Protein AF-A0A7C9E0Q0-F1 (afdb_monomer_lite)

Structure (mmCIF, N/CA/C/O backbone):
data_AF-A0A7C9E0Q0-F1
#
_entry.id   AF-A0A7C9E0Q0-F1
#
loop_
_atom_site.group_PDB
_atom_site.id
_atom_site.type_symbol
_atom_site.label_atom_id
_atom_site.label_alt_id
_atom_site.label_comp_id
_atom_site.label_asym_id
_atom_site.label_entity_id
_atom_site.label_seq_id
_atom_site.pdbx_PDB_ins_code
_atom_site.Cartn_x
_atom_site.Cartn_y
_atom_site.Cartn_z
_atom_site.occupancy
_atom_site.B_iso_or_equiv
_atom_site.auth_seq_id
_atom_site.auth_comp_id
_atom_site.auth_asym_id
_atom_site.auth_atom_id
_atom_site.pdbx_PDB_model_num
ATOM 1 N N . ALA A 1 1 ? 21.427 8.206 -0.108 1.00 53.97 1 ALA A N 1
ATOM 2 C CA . ALA A 1 1 ? 20.924 9.140 -1.127 1.00 53.97 1 ALA A CA 1
ATOM 3 C C . ALA A 1 1 ? 21.935 9.260 -2.254 1.00 53.97 1 ALA A C 1
ATOM 5 O O . ALA A 1 1 ? 23.110 9.531 -1.982 1.00 53.97 1 ALA A O 1
ATOM 6 N N . ALA A 1 2 ? 21.478 8.985 -3.475 1.00 72.81 2 ALA A N 1
ATOM 7 C CA . ALA A 1 2 ? 22.284 9.078 -4.689 1.00 72.81 2 ALA A CA 1
ATOM 8 C C . ALA A 1 2 ? 22.707 10.536 -4.950 1.00 72.81 2 ALA A C 1
ATOM 10 O O . ALA A 1 2 ? 22.119 11.470 -4.410 1.00 72.81 2 ALA A O 1
ATOM 11 N N . GLU A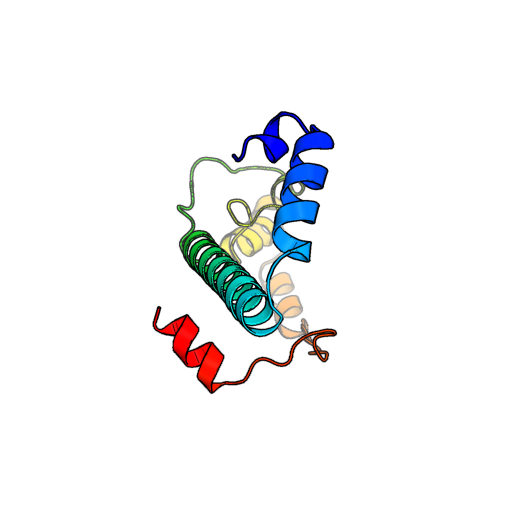 1 3 ? 23.735 10.751 -5.771 1.00 74.19 3 GLU A N 1
ATOM 12 C CA . GLU A 1 3 ? 24.274 12.096 -6.012 1.00 74.19 3 GLU A CA 1
ATOM 13 C C . GLU A 1 3 ? 23.233 13.062 -6.612 1.00 74.19 3 GLU A C 1
ATOM 15 O O . GLU A 1 3 ? 23.159 14.218 -6.192 1.00 74.19 3 GLU A O 1
ATOM 20 N N . TYR A 1 4 ? 22.376 12.573 -7.517 1.00 86.12 4 TYR A N 1
ATOM 21 C CA . TYR A 1 4 ? 21.283 13.362 -8.092 1.00 86.12 4 TYR A CA 1
ATOM 22 C C . TYR A 1 4 ? 20.233 13.770 -7.050 1.00 86.12 4 TYR A C 1
ATOM 24 O O . TYR A 1 4 ? 19.816 14.918 -7.023 1.00 86.12 4 TYR A O 1
ATOM 32 N N . GLU A 1 5 ? 19.854 12.873 -6.142 1.00 84.31 5 GLU A N 1
ATOM 33 C CA . GLU A 1 5 ? 18.840 13.130 -5.109 1.00 84.31 5 GLU A CA 1
ATOM 34 C C . GLU A 1 5 ? 19.240 14.267 -4.152 1.00 84.31 5 GLU A C 1
ATOM 36 O O . GLU A 1 5 ? 18.385 14.933 -3.584 1.00 84.31 5 GLU A O 1
ATOM 41 N N . LYS A 1 6 ? 20.547 14.511 -3.980 1.00 83.38 6 LYS A N 1
ATOM 42 C CA . LYS A 1 6 ? 21.062 15.587 -3.120 1.00 83.38 6 LYS A CA 1
ATOM 43 C C . LYS A 1 6 ? 21.283 16.909 -3.852 1.00 83.38 6 LYS A C 1
ATOM 45 O O . LYS A 1 6 ? 21.160 17.962 -3.237 1.00 83.38 6 LYS A O 1
ATOM 50 N N . LYS A 1 7 ? 21.717 16.856 -5.117 1.00 87.31 7 LYS A N 1
ATOM 51 C CA . LYS A 1 7 ? 22.189 18.033 -5.875 1.00 87.31 7 LYS A CA 1
ATOM 52 C C . LYS A 1 7 ? 21.230 18.480 -6.982 1.00 87.31 7 LYS A C 1
ATOM 54 O O . LYS A 1 7 ? 21.371 19.595 -7.464 1.00 87.31 7 LYS A O 1
ATOM 59 N N . HIS A 1 8 ? 20.309 17.612 -7.402 1.00 86.06 8 HIS A N 1
ATOM 60 C CA . HIS A 1 8 ? 19.386 17.802 -8.526 1.00 86.06 8 HIS A CA 1
ATOM 61 C C . HIS A 1 8 ? 20.052 18.285 -9.827 1.00 86.06 8 HIS A C 1
ATOM 63 O O . HIS A 1 8 ? 19.431 18.979 -10.627 1.00 86.06 8 HIS A O 1
ATOM 69 N N . ASP A 1 9 ? 21.312 17.903 -10.057 1.00 90.81 9 ASP A N 1
ATOM 70 C CA . ASP A 1 9 ? 22.062 18.309 -11.247 1.00 90.81 9 ASP A CA 1
ATOM 71 C C . ASP A 1 9 ? 21.485 17.634 -12.508 1.00 90.81 9 ASP A C 1
ATOM 73 O O . ASP A 1 9 ? 21.569 16.40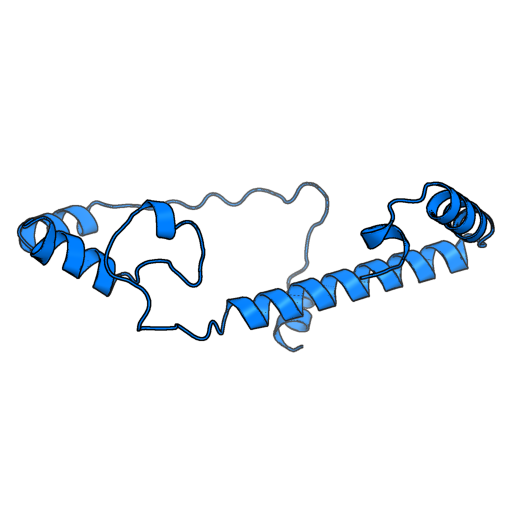3 -12.629 1.00 90.81 9 ASP A O 1
ATOM 77 N N . PRO A 1 10 ? 20.918 18.396 -13.464 1.00 89.56 10 PRO A N 1
ATOM 78 C CA . PRO A 1 10 ? 20.311 17.835 -14.669 1.00 89.56 10 PRO A CA 1
ATOM 79 C C . PRO A 1 10 ? 21.313 17.070 -15.540 1.00 89.56 10 PRO A C 1
ATOM 81 O O . PRO A 1 10 ? 20.926 16.099 -16.192 1.00 89.56 10 PRO A O 1
ATOM 84 N N . LYS A 1 11 ? 22.610 17.406 -15.487 1.00 91.19 11 LYS A N 1
ATOM 85 C CA . LYS A 1 11 ? 23.644 16.712 -16.274 1.00 91.19 11 LYS A CA 1
ATOM 86 C C . LYS A 1 11 ? 23.740 15.229 -15.927 1.00 91.19 11 LYS A C 1
ATOM 88 O O . LYS A 1 11 ? 24.002 14.401 -16.794 1.00 91.19 11 LYS A O 1
ATOM 93 N N . LYS A 1 12 ? 23.469 14.860 -14.670 1.00 89.75 12 LYS A N 1
ATOM 94 C CA . LYS A 1 12 ? 23.454 13.453 -14.243 1.00 89.75 12 LYS A CA 1
ATOM 95 C C . LYS A 1 12 ? 22.284 12.672 -14.833 1.00 89.75 12 LYS A C 1
ATOM 97 O O . LYS A 1 12 ? 22.437 11.482 -15.107 1.00 89.75 12 LYS A O 1
ATOM 102 N N . LEU A 1 13 ? 21.142 13.326 -15.053 1.00 90.19 13 LEU A N 1
ATOM 103 C CA . LEU A 1 13 ? 20.017 12.710 -15.756 1.00 90.19 13 LEU A CA 1
ATOM 104 C C . LEU A 1 13 ? 20.300 12.570 -17.248 1.00 90.19 13 LEU A C 1
ATOM 106 O O . LEU A 1 13 ? 19.959 11.539 -17.819 1.00 90.19 13 LEU A O 1
ATOM 110 N N . GLU A 1 14 ? 20.960 13.552 -17.862 1.00 91.94 14 GLU A N 1
ATOM 111 C CA . GLU A 1 14 ? 21.387 13.457 -19.261 1.00 91.94 14 GLU A CA 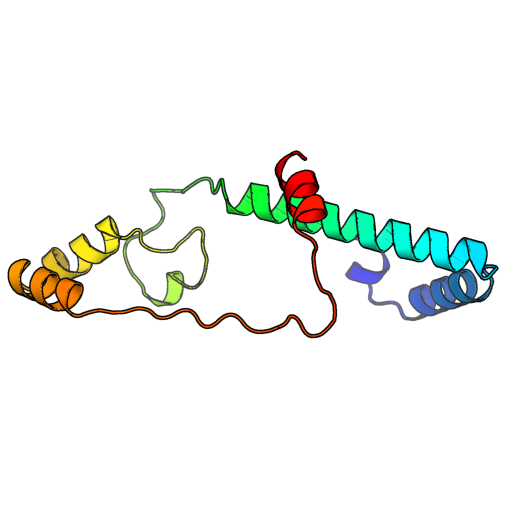1
ATOM 112 C C . GLU A 1 14 ? 22.370 12.294 -19.458 1.00 91.94 14 GLU A C 1
ATOM 114 O O . GLU A 1 14 ? 22.134 11.428 -20.300 1.00 91.94 14 GLU A O 1
ATOM 119 N N . GLU A 1 15 ? 23.413 12.196 -18.622 1.00 92.62 15 GLU A N 1
ATOM 120 C CA . GLU A 1 15 ? 24.361 11.069 -18.620 1.00 92.62 15 GLU A CA 1
ATOM 121 C C . GLU A 1 15 ? 23.648 9.711 -18.482 1.00 92.62 15 GLU A C 1
ATOM 123 O O . GLU A 1 15 ? 23.996 8.744 -19.168 1.00 92.62 15 GLU A O 1
ATOM 128 N N . LEU A 1 16 ? 22.647 9.622 -17.599 1.00 91.19 16 LEU A N 1
ATOM 129 C CA . LEU A 1 16 ? 21.841 8.413 -17.426 1.00 91.19 16 LEU A CA 1
ATOM 130 C C . LEU A 1 16 ? 20.972 8.129 -18.659 1.00 91.19 16 LEU A C 1
ATOM 132 O O . LEU A 1 16 ? 20.904 6.983 -19.098 1.00 91.19 16 LEU A O 1
ATOM 136 N N . GLY A 1 17 ? 20.351 9.154 -19.242 1.00 92.00 17 GLY A N 1
ATOM 137 C CA . GLY A 1 17 ? 19.526 9.050 -20.444 1.00 92.00 17 GLY A CA 1
ATOM 138 C C . GLY A 1 17 ? 20.308 8.522 -21.646 1.00 92.00 17 GLY A C 1
ATOM 139 O O . GLY A 1 17 ? 19.822 7.636 -22.354 1.00 92.00 17 GLY A O 1
ATOM 140 N N . TYR A 1 18 ? 21.554 8.966 -21.830 1.00 94.06 18 TYR A N 1
ATOM 141 C CA . TYR A 1 18 ? 22.444 8.414 -22.859 1.00 94.06 18 TYR A CA 1
ATOM 142 C C . TYR A 1 18 ? 22.770 6.934 -22.613 1.00 94.06 18 TYR A C 1
ATOM 144 O O . TYR A 1 18 ? 22.744 6.120 -23.538 1.00 94.06 18 TYR A O 1
ATOM 152 N N . LYS A 1 19 ? 23.024 6.542 -21.360 1.00 92.12 19 LYS A N 1
ATOM 153 C CA . LYS A 1 19 ? 23.287 5.135 -21.014 1.00 92.12 19 LYS A CA 1
ATOM 154 C C . LYS A 1 19 ? 22.070 4.243 -21.231 1.00 92.12 19 LYS A C 1
ATOM 156 O O . LYS A 1 19 ? 22.218 3.150 -21.751 1.00 92.12 19 LYS A O 1
ATOM 161 N N . VAL A 1 20 ? 20.877 4.701 -20.862 1.00 92.75 20 VAL A N 1
ATOM 162 C CA . VAL A 1 20 ? 19.642 3.925 -21.046 1.00 92.75 20 VAL A CA 1
ATOM 163 C C . VAL A 1 20 ? 19.269 3.817 -22.526 1.00 92.75 20 VAL A C 1
ATOM 165 O O . VAL A 1 20 ? 18.884 2.743 -22.976 1.00 92.75 20 VAL A O 1
ATOM 168 N N . SER A 1 21 ? 19.416 4.894 -23.302 1.00 93.00 21 SER A N 1
ATOM 169 C CA . SER A 1 21 ? 19.066 4.899 -24.733 1.00 93.00 21 SER A CA 1
ATOM 170 C C . SER A 1 21 ? 20.039 4.114 -25.621 1.00 93.00 21 SER A C 1
ATOM 172 O O . SER A 1 21 ? 19.666 3.724 -26.724 1.00 93.00 21 SER A O 1
ATOM 174 N N . SER A 1 22 ? 21.260 3.848 -25.147 1.00 94.94 22 SER A N 1
ATOM 175 C CA . SER A 1 22 ? 22.268 3.047 -25.859 1.00 94.94 22 SER A CA 1
ATOM 176 C C . SER A 1 22 ? 22.157 1.536 -25.627 1.00 94.94 22 SER A C 1
ATOM 178 O O . SER A 1 22 ? 22.867 0.771 -26.280 1.00 94.94 22 SER A O 1
ATOM 180 N N . LEU A 1 23 ? 21.275 1.084 -24.730 1.00 95.31 23 LEU A N 1
ATOM 181 C CA . LEU A 1 23 ? 21.053 -0.339 -24.479 1.00 95.31 23 LEU A CA 1
ATOM 182 C C . LEU A 1 23 ? 20.288 -1.001 -25.631 1.00 95.31 23 LEU A C 1
ATOM 184 O O . LEU A 1 23 ? 19.322 -0.454 -26.170 1.00 95.31 23 LEU A O 1
ATOM 188 N N . ALA A 1 24 ? 20.671 -2.235 -25.961 1.00 95.81 24 ALA A N 1
ATOM 189 C CA . ALA A 1 24 ? 19.881 -3.072 -26.852 1.00 95.81 24 ALA A CA 1
ATOM 190 C C . ALA A 1 24 ? 18.525 -3.413 -26.209 1.00 95.81 24 ALA A C 1
ATOM 192 O O . ALA A 1 24 ? 18.395 -3.480 -24.988 1.00 95.81 24 ALA A O 1
ATOM 193 N N . ALA A 1 25 ? 17.506 -3.696 -27.025 1.00 94.06 25 ALA A N 1
ATOM 194 C CA . ALA A 1 25 ? 16.146 -3.943 -26.534 1.00 94.06 25 ALA A CA 1
ATOM 195 C C . ALA A 1 25 ? 16.063 -5.050 -25.461 1.00 94.06 25 ALA A C 1
ATOM 197 O O . ALA A 1 25 ? 15.317 -4.914 -24.490 1.00 94.06 25 ALA A O 1
ATOM 198 N N . GLY A 1 26 ? 16.842 -6.129 -25.610 1.00 94.88 26 GLY A N 1
ATOM 199 C CA . GLY A 1 26 ? 16.906 -7.212 -24.623 1.00 94.88 26 GLY A CA 1
ATOM 200 C C . GLY A 1 26 ? 17.455 -6.752 -23.270 1.00 94.88 26 GLY A C 1
ATOM 201 O O . GLY A 1 26 ? 16.852 -7.036 -22.232 1.00 94.88 26 GLY A O 1
ATOM 202 N N . ASP A 1 27 ? 18.542 -5.981 -23.292 1.00 94.50 27 ASP A N 1
ATOM 203 C CA . ASP A 1 27 ? 19.185 -5.448 -22.089 1.00 94.50 27 ASP A CA 1
ATOM 204 C C . ASP A 1 27 ? 18.297 -4.408 -21.404 1.00 94.50 27 ASP A C 1
ATOM 206 O O . ASP A 1 27 ? 18.134 -4.444 -20.186 1.00 94.50 27 ASP A O 1
ATOM 210 N N . SER A 1 28 ? 17.629 -3.549 -22.178 1.00 94.19 28 SER A N 1
ATOM 211 C CA . SER A 1 28 ? 16.654 -2.583 -21.662 1.00 94.19 28 SER A CA 1
ATOM 212 C C . SER A 1 28 ? 15.535 -3.272 -20.882 1.00 94.19 28 SER A C 1
ATOM 214 O O . SER A 1 28 ? 15.239 -2.888 -19.751 1.00 94.19 28 SER A O 1
ATOM 216 N N . ILE A 1 29 ? 14.953 -4.346 -21.430 1.00 95.12 29 ILE A N 1
ATOM 217 C CA . ILE A 1 29 ? 13.911 -5.120 -20.739 1.00 95.12 29 ILE A CA 1
ATOM 218 C C . ILE A 1 29 ? 14.453 -5.740 -19.444 1.00 95.12 29 ILE A C 1
ATOM 220 O O . ILE A 1 29 ? 13.760 -5.726 -18.422 1.00 95.12 29 ILE A O 1
ATOM 224 N N . ALA A 1 30 ? 15.664 -6.300 -19.472 1.00 95.56 30 ALA A N 1
ATOM 225 C CA . ALA A 1 30 ? 16.277 -6.917 -18.298 1.00 95.56 30 ALA A CA 1
ATOM 226 C C . ALA A 1 30 ? 16.539 -5.890 -17.185 1.00 95.56 30 ALA A C 1
ATOM 228 O O . ALA A 1 30 ? 16.158 -6.118 -16.034 1.00 95.56 30 ALA A O 1
ATOM 229 N N . VAL A 1 31 ? 17.111 -4.737 -17.537 1.00 94.75 31 VAL A N 1
ATOM 230 C CA . VAL A 1 31 ? 17.404 -3.643 -16.605 1.00 94.75 31 VAL A CA 1
ATOM 231 C C . VAL A 1 31 ? 16.118 -3.083 -15.999 1.00 94.75 31 VAL A C 1
ATOM 233 O O . VAL A 1 31 ? 16.025 -2.971 -14.776 1.00 94.75 31 VAL A O 1
ATOM 236 N N . THR A 1 32 ? 15.089 -2.802 -16.807 1.00 94.25 32 THR A N 1
ATOM 237 C CA . THR A 1 32 ? 13.796 -2.321 -16.291 1.00 94.25 32 THR A CA 1
ATOM 238 C C . THR A 1 32 ? 13.175 -3.325 -15.321 1.00 94.25 32 THR A C 1
ATOM 240 O O . THR A 1 32 ? 12.777 -2.940 -14.222 1.00 94.25 32 THR A O 1
ATOM 243 N N . LYS A 1 33 ? 13.152 -4.620 -15.670 1.00 94.75 33 LYS A N 1
ATOM 244 C CA . LYS A 1 33 ? 12.637 -5.676 -14.778 1.00 94.75 33 LYS A CA 1
ATOM 245 C C . LYS A 1 33 ? 13.384 -5.724 -13.449 1.00 94.75 33 LYS A C 1
ATOM 247 O O . LYS A 1 33 ? 12.756 -5.899 -12.406 1.00 94.75 33 LYS A O 1
ATOM 252 N N . TYR A 1 34 ? 14.705 -5.568 -13.481 1.00 96.06 34 TYR A N 1
ATOM 253 C CA . TYR A 1 34 ? 15.531 -5.577 -12.280 1.00 96.06 34 TYR A CA 1
ATOM 254 C C . TYR A 1 34 ? 15.194 -4.405 -11.348 1.00 96.06 34 TYR A C 1
ATOM 256 O O . TYR A 1 34 ? 14.951 -4.621 -10.161 1.00 96.06 34 TYR A O 1
ATOM 264 N N . PHE A 1 35 ? 15.075 -3.185 -11.883 1.00 95.31 35 PHE A N 1
ATOM 265 C CA . PHE A 1 35 ? 14.666 -2.021 -11.088 1.00 95.31 35 PHE A CA 1
ATOM 266 C C . PHE A 1 35 ? 13.245 -2.155 -10.532 1.00 95.31 35 PHE A C 1
ATOM 268 O O . PHE A 1 35 ? 13.025 -1.840 -9.363 1.00 95.31 35 PHE A O 1
ATOM 275 N N . THR A 1 36 ? 12.298 -2.685 -11.313 1.00 94.50 36 THR A N 1
ATOM 276 C CA . THR A 1 36 ? 10.951 -2.997 -10.810 1.00 94.50 36 THR A CA 1
ATOM 277 C C . THR A 1 36 ? 11.006 -3.982 -9.641 1.00 94.50 36 THR A C 1
ATOM 279 O O . THR A 1 36 ? 10.322 -3.784 -8.640 1.00 94.50 36 THR A O 1
ATOM 282 N N . GLN A 1 37 ? 11.838 -5.024 -9.726 1.00 94.06 37 GLN A N 1
ATOM 283 C CA . GLN A 1 37 ? 11.960 -6.007 -8.651 1.00 94.06 37 GLN A CA 1
ATOM 284 C C . GLN A 1 37 ? 12.608 -5.419 -7.393 1.00 94.06 37 GLN A C 1
ATOM 286 O O . GLN A 1 37 ? 12.141 -5.708 -6.293 1.00 94.06 37 GLN A O 1
ATOM 291 N N . ILE A 1 38 ? 13.641 -4.582 -7.537 1.00 96.44 38 ILE A N 1
ATOM 292 C CA . ILE A 1 38 ? 14.243 -3.869 -6.401 1.00 96.44 38 ILE A CA 1
ATOM 293 C C . ILE A 1 38 ? 13.202 -2.989 -5.715 1.00 96.44 38 ILE A C 1
ATOM 295 O O . ILE A 1 38 ? 13.109 -3.014 -4.491 1.00 96.44 38 ILE A O 1
ATOM 299 N N . LEU A 1 39 ? 12.400 -2.250 -6.485 1.00 95.62 39 LEU A N 1
ATOM 300 C CA . LEU A 1 39 ? 11.363 -1.393 -5.920 1.00 95.62 39 LEU A CA 1
ATOM 301 C C . LEU A 1 39 ? 10.300 -2.211 -5.173 1.00 95.62 39 LEU A C 1
ATOM 303 O O . LEU A 1 39 ? 9.937 -1.860 -4.056 1.00 95.62 39 LEU A O 1
ATOM 307 N N . ASN A 1 40 ? 9.863 -3.342 -5.733 1.00 93.69 40 ASN A N 1
ATOM 308 C CA . ASN A 1 40 ? 8.930 -4.243 -5.049 1.00 93.69 40 ASN A CA 1
ATOM 309 C C . ASN A 1 40 ? 9.502 -4.780 -3.725 1.00 93.69 40 ASN A C 1
ATOM 311 O O . ASN A 1 40 ? 8.772 -4.890 -2.745 1.00 93.69 40 ASN A O 1
ATOM 315 N N . LEU A 1 41 ? 10.798 -5.110 -3.683 1.00 95.19 41 LEU A N 1
ATOM 316 C CA . LEU A 1 41 ? 11.467 -5.559 -2.457 1.00 95.19 41 LEU A CA 1
ATOM 317 C C . LEU A 1 41 ? 11.626 -4.429 -1.434 1.00 95.19 41 LEU A C 1
ATOM 319 O O . LEU A 1 41 ? 11.461 -4.671 -0.243 1.00 95.19 41 LEU A O 1
ATOM 323 N N . ALA A 1 42 ? 11.916 -3.205 -1.883 1.00 95.88 42 ALA A N 1
ATOM 324 C CA . ALA A 1 42 ? 11.968 -2.034 -1.013 1.00 95.88 42 ALA A CA 1
ATOM 325 C C . ALA A 1 42 ? 10.597 -1.755 -0.377 1.00 95.88 42 ALA A C 1
ATOM 327 O O . ALA A 1 42 ? 10.522 -1.579 0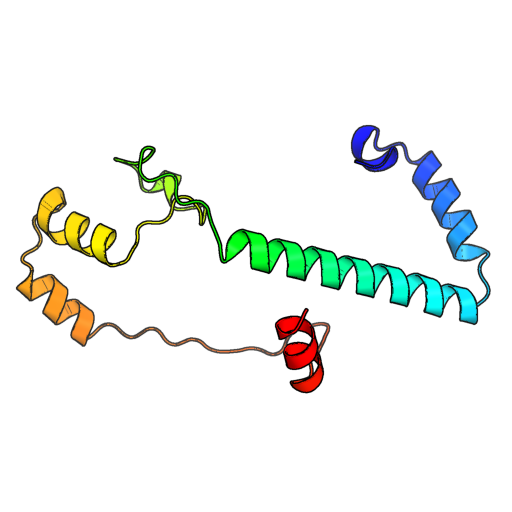.836 1.00 95.88 42 ALA A O 1
ATOM 328 N N . ASN A 1 43 ? 9.520 -1.820 -1.169 1.00 93.25 43 ASN A N 1
ATOM 329 C CA . ASN A 1 43 ? 8.150 -1.673 -0.674 1.00 93.25 43 ASN A CA 1
ATOM 330 C C . ASN A 1 43 ? 7.791 -2.773 0.338 1.00 93.25 43 ASN A C 1
ATOM 332 O O . ASN A 1 43 ? 7.194 -2.482 1.367 1.00 93.25 43 ASN A O 1
ATOM 336 N N . LEU A 1 44 ? 8.186 -4.028 0.085 1.00 93.06 44 LEU A N 1
ATOM 337 C CA . LEU A 1 44 ? 7.956 -5.128 1.028 1.00 93.06 44 LEU A CA 1
ATOM 338 C C . LEU A 1 44 ? 8.715 -4.918 2.348 1.00 93.06 44 LEU A C 1
ATOM 340 O O . LEU A 1 44 ? 8.165 -5.131 3.425 1.00 93.06 44 LEU A O 1
ATOM 344 N N . ALA A 1 45 ? 9.972 -4.475 2.279 1.00 93.62 45 ALA A N 1
ATOM 345 C CA . ALA A 1 45 ? 10.752 -4.163 3.473 1.00 93.62 45 ALA A CA 1
ATOM 346 C C . ALA A 1 45 ? 10.114 -3.023 4.285 1.00 93.62 45 ALA A C 1
ATOM 348 O O . ALA A 1 45 ? 10.082 -3.083 5.515 1.00 93.62 45 ALA A O 1
ATOM 349 N N . GLU A 1 46 ? 9.575 -2.007 3.608 1.00 90.06 46 GLU A N 1
ATOM 350 C CA . GLU A 1 46 ? 8.814 -0.933 4.244 1.00 90.06 46 GLU A CA 1
ATOM 351 C C . GLU A 1 46 ? 7.519 -1.454 4.884 1.00 90.06 46 GLU A C 1
ATOM 353 O O . GLU A 1 46 ? 7.241 -1.125 6.035 1.00 90.06 46 GLU A O 1
ATOM 358 N N . GLU A 1 47 ? 6.768 -2.325 4.205 1.00 89.00 47 GLU A N 1
ATOM 359 C CA . GLU A 1 47 ? 5.553 -2.949 4.745 1.00 89.00 47 GLU A CA 1
ATOM 360 C C . GLU A 1 47 ? 5.842 -3.728 6.039 1.00 89.00 47 GLU A C 1
ATOM 362 O O . GLU A 1 47 ? 5.141 -3.557 7.040 1.00 89.00 47 GLU A O 1
ATOM 367 N N . VAL A 1 48 ? 6.919 -4.521 6.066 1.00 89.25 48 VAL A N 1
ATOM 368 C CA . VAL A 1 48 ? 7.372 -5.241 7.272 1.00 89.25 48 VAL A CA 1
ATOM 369 C C . VAL A 1 48 ? 7.794 -4.269 8.379 1.00 89.25 48 VAL A C 1
ATOM 371 O O . VAL A 1 48 ? 7.475 -4.469 9.553 1.00 89.25 48 VAL A O 1
ATOM 374 N N . GLN A 1 49 ? 8.489 -3.188 8.027 1.00 86.12 49 GLN A N 1
ATOM 375 C CA . GLN A 1 49 ? 8.905 -2.169 8.988 1.00 86.12 49 GLN A CA 1
ATOM 376 C C . GLN A 1 49 ? 7.702 -1.427 9.601 1.00 86.12 49 GLN A C 1
ATOM 378 O O . GLN A 1 49 ? 7.722 -1.109 10.794 1.00 86.12 49 GLN A O 1
ATOM 383 N N . ILE A 1 50 ? 6.663 -1.153 8.806 1.00 83.50 50 ILE A N 1
ATOM 384 C CA . ILE A 1 50 ? 5.428 -0.489 9.246 1.00 83.50 50 ILE A CA 1
ATOM 385 C C . ILE A 1 50 ? 4.546 -1.439 10.062 1.00 83.50 50 ILE A C 1
ATOM 387 O O . ILE A 1 50 ? 3.939 -0.989 11.033 1.00 83.50 50 ILE A O 1
ATOM 391 N N . SER A 1 51 ? 4.479 -2.728 9.710 1.00 83.06 51 SER A N 1
ATOM 392 C CA . SER A 1 51 ? 3.651 -3.727 10.408 1.00 83.06 51 SER A CA 1
ATOM 393 C C . SER A 1 51 ? 4.181 -4.090 11.799 1.00 83.06 51 SER A C 1
ATOM 395 O O . SER A 1 51 ? 3.406 -4.461 12.685 1.00 83.06 51 SER A O 1
ATOM 397 N N . HIS A 1 52 ? 5.480 -3.893 12.036 1.00 75.75 52 HIS A N 1
ATOM 398 C CA . HIS A 1 52 ? 6.119 -4.039 13.343 1.00 75.75 52 HIS A CA 1
ATOM 399 C C . HIS A 1 52 ? 6.598 -2.694 13.913 1.00 75.75 52 HIS A C 1
ATOM 401 O O . HIS A 1 52 ? 7.790 -2.526 14.208 1.00 75.75 52 HIS A O 1
ATOM 407 N N . PRO A 1 53 ? 5.701 -1.713 14.132 1.00 67.44 53 PRO A N 1
ATOM 408 C CA . PRO A 1 53 ? 6.119 -0.428 14.649 1.00 67.44 53 PRO A CA 1
ATOM 409 C C . PRO A 1 53 ? 6.583 -0.615 16.095 1.00 67.44 53 PRO A C 1
ATOM 411 O O . PRO A 1 53 ? 5.865 -1.151 16.946 1.00 67.44 53 PRO A O 1
ATOM 414 N N . LYS A 1 54 ? 7.781 -0.119 16.423 1.00 64.50 54 LYS A N 1
ATOM 415 C CA . LYS A 1 54 ? 8.182 0.053 17.824 1.00 64.50 54 LYS A CA 1
ATOM 416 C C . LYS A 1 54 ? 7.287 1.135 18.430 1.00 64.50 54 LYS A C 1
ATOM 418 O O . LYS A 1 54 ? 7.621 2.315 18.372 1.00 64.50 54 LYS A O 1
ATOM 423 N N . ARG A 1 55 ? 6.131 0.745 18.983 1.00 60.78 55 ARG A N 1
ATOM 424 C CA . ARG A 1 55 ? 5.209 1.665 19.666 1.00 60.78 55 ARG A CA 1
ATOM 425 C C . ARG A 1 55 ? 5.949 2.327 20.829 1.00 60.78 55 ARG A C 1
ATOM 427 O O . ARG A 1 55 ? 6.156 1.716 21.881 1.00 60.78 55 ARG A O 1
ATOM 434 N N . ILE A 1 56 ? 6.337 3.589 20.659 1.00 58.38 56 ILE A N 1
ATOM 435 C CA . ILE A 1 56 ? 6.866 4.409 21.749 1.00 58.38 56 ILE A CA 1
ATOM 436 C C . ILE A 1 56 ? 5.664 4.846 22.591 1.00 58.38 56 ILE A C 1
ATOM 438 O O . ILE A 1 56 ? 5.091 5.914 22.389 1.00 58.38 56 ILE A O 1
ATOM 442 N N . ARG A 1 57 ? 5.271 3.993 23.547 1.00 53.47 57 ARG A N 1
ATOM 443 C CA . ARG A 1 57 ? 4.141 4.214 24.476 1.00 53.47 57 ARG A CA 1
ATOM 444 C C . ARG A 1 57 ? 4.214 5.540 25.247 1.00 53.47 57 ARG A C 1
ATOM 446 O O . ARG A 1 57 ? 3.199 6.007 25.744 1.00 53.47 57 ARG A O 1
ATOM 453 N N . ASN A 1 58 ? 5.391 6.160 25.319 1.00 49.12 58 ASN A N 1
ATOM 454 C CA . ASN A 1 58 ? 5.662 7.279 26.219 1.00 49.12 58 ASN A CA 1
ATOM 455 C C . ASN A 1 58 ? 5.471 8.670 25.587 1.00 49.12 58 ASN A C 1
ATOM 457 O O . ASN A 1 58 ? 5.700 9.663 26.268 1.00 49.12 58 ASN A O 1
ATOM 461 N N . LEU A 1 59 ? 5.071 8.783 24.312 1.00 52.38 59 LEU A N 1
ATOM 462 C CA . LEU A 1 59 ? 5.035 10.083 23.621 1.00 52.38 59 LEU A CA 1
ATOM 463 C C . LEU A 1 59 ? 3.674 10.798 23.597 1.00 52.38 59 LEU A C 1
ATOM 465 O O . LEU A 1 59 ? 3.602 11.907 23.061 1.00 52.38 59 LEU A O 1
ATOM 469 N N . LYS A 1 60 ? 2.575 10.212 24.098 1.00 53.00 60 LYS A N 1
ATOM 470 C CA . LYS A 1 60 ? 1.245 10.681 23.663 1.00 53.00 60 LYS A CA 1
ATOM 471 C C . LYS A 1 60 ? 0.137 10.710 24.709 1.00 53.00 60 LYS A C 1
ATOM 473 O O . LYS A 1 60 ? -0.648 9.782 24.847 1.00 53.00 60 LYS A O 1
ATOM 478 N N . ARG A 1 61 ? -0.019 11.890 25.310 1.00 49.25 61 ARG A N 1
ATOM 479 C CA . ARG A 1 61 ? -1.332 12.496 25.575 1.00 49.25 61 ARG A CA 1
ATOM 480 C C . ARG A 1 61 ? -1.480 13.729 24.678 1.00 49.25 61 ARG A C 1
ATOM 482 O O . ARG A 1 61 ? -0.553 14.528 24.588 1.00 49.25 61 ARG A O 1
ATOM 489 N N . GLY A 1 62 ? -2.639 13.875 24.037 1.00 52.62 62 GLY A N 1
ATOM 490 C CA . GLY A 1 62 ? -3.118 15.153 23.499 1.00 52.62 62 GLY A CA 1
ATOM 491 C C . GLY A 1 62 ? -2.649 15.520 22.086 1.00 52.62 62 GLY A C 1
ATOM 492 O O . GLY A 1 62 ? -1.543 16.031 21.897 1.00 52.62 62 GLY A O 1
ATOM 493 N N . ASN A 1 63 ? -3.511 15.248 21.100 1.00 55.44 63 ASN A N 1
ATOM 494 C CA . ASN A 1 63 ? -3.939 16.130 19.993 1.00 55.44 63 ASN A CA 1
ATOM 495 C C . ASN A 1 63 ? -4.253 15.320 18.726 1.00 55.44 63 ASN A C 1
ATOM 497 O O . ASN A 1 63 ? -3.407 14.564 18.255 1.00 55.44 63 ASN A O 1
ATOM 501 N N . LEU A 1 64 ? -5.431 15.567 18.137 1.00 57.09 64 LEU A N 1
ATOM 502 C CA . LEU A 1 64 ? -5.895 14.991 16.859 1.00 57.09 64 LEU A CA 1
ATOM 503 C C . LEU A 1 64 ? -4.899 15.235 15.713 1.00 57.09 64 LEU A C 1
ATOM 505 O O . LEU A 1 64 ? -4.683 14.375 14.872 1.00 57.09 64 LEU A O 1
ATOM 509 N N . ALA A 1 65 ? -4.192 16.371 15.737 1.00 57.31 65 ALA A N 1
ATOM 510 C CA . ALA A 1 65 ? -3.140 16.693 14.770 1.00 57.31 65 ALA A CA 1
ATOM 511 C C . ALA A 1 65 ? -1.975 15.681 14.752 1.00 57.31 65 ALA A C 1
ATOM 513 O O . ALA A 1 65 ? -1.203 15.652 13.799 1.00 57.31 65 ALA A O 1
ATOM 514 N N . LYS A 1 66 ? -1.824 14.859 15.801 1.00 54.00 66 LYS A N 1
ATOM 515 C CA . LYS A 1 66 ? -0.779 13.836 15.886 1.00 54.00 66 LYS A CA 1
ATOM 516 C C . LYS A 1 66 ? -1.247 12.450 15.420 1.00 54.00 66 LYS A C 1
ATOM 518 O O . LYS A 1 66 ? -0.411 11.552 15.454 1.00 54.00 66 LYS A O 1
ATOM 523 N N . GLU A 1 67 ? -2.511 12.256 15.036 1.00 59.47 67 GLU A N 1
ATOM 524 C CA . GLU A 1 67 ? -3.057 10.966 14.556 1.00 59.47 67 GLU A CA 1
ATOM 525 C C . GLU A 1 67 ? -2.758 10.703 13.068 1.00 59.47 67 GLU A C 1
ATOM 527 O O . GLU A 1 67 ? -2.965 9.599 12.591 1.00 59.47 67 GLU A O 1
ATOM 532 N N . SER A 1 68 ? -2.193 11.672 12.338 1.00 61.03 68 SER A N 1
ATOM 533 C CA . SER A 1 68 ? -1.865 11.534 10.907 1.00 61.03 68 SER A CA 1
ATOM 534 C C . SER A 1 68 ? -0.723 10.558 10.586 1.00 61.03 68 SER A C 1
ATOM 536 O O . SER A 1 68 ? -0.444 10.305 9.418 1.00 61.03 68 SER A O 1
ATOM 538 N N . LEU A 1 69 ? -0.034 10.029 11.600 1.00 63.03 69 LEU A N 1
ATOM 539 C CA . LEU A 1 69 ? 1.082 9.097 11.444 1.00 63.03 69 LEU A CA 1
ATOM 540 C C . LEU A 1 69 ? 0.730 7.760 12.114 1.00 63.03 69 LEU A C 1
ATOM 542 O O . LEU A 1 69 ? 0.310 7.754 13.269 1.00 63.03 69 LEU A O 1
ATOM 546 N N . LEU A 1 70 ? 0.998 6.628 11.449 1.00 61.72 70 LEU A N 1
ATOM 547 C CA . LEU A 1 70 ? 0.703 5.280 11.978 1.00 61.72 70 LEU A CA 1
ATOM 548 C C . LEU A 1 70 ? 1.382 4.972 13.323 1.00 61.72 70 LEU A C 1
ATOM 550 O O . LEU A 1 70 ? 0.821 4.294 14.174 1.00 61.72 70 LEU A O 1
ATOM 554 N N . ILE A 1 71 ? 2.581 5.513 13.570 1.00 62.62 71 ILE A N 1
ATOM 555 C CA . ILE A 1 71 ? 3.357 5.315 14.823 1.00 62.62 71 ILE A CA 1
ATOM 556 C C . ILE A 1 71 ? 2.620 5.873 16.061 1.00 62.62 71 ILE A C 1
ATOM 558 O O . ILE A 1 71 ? 3.004 5.694 17.216 1.00 62.62 71 ILE A O 1
ATOM 562 N N . ASN A 1 72 ? 1.557 6.603 15.791 1.00 64.06 72 ASN A N 1
ATOM 563 C CA . ASN A 1 72 ? 1.116 7.755 16.518 1.00 64.06 72 ASN A CA 1
ATOM 564 C C . ASN A 1 72 ? -0.428 7.750 16.632 1.00 64.06 72 ASN A C 1
ATOM 566 O O . ASN A 1 72 ? -0.964 8.601 17.345 1.00 64.06 72 ASN A O 1
ATOM 570 N N . GLU A 1 73 ? -1.094 6.820 15.947 1.00 70.50 73 GLU A N 1
ATOM 571 C CA . GLU A 1 73 ? -2.533 6.573 15.944 1.00 70.50 73 GLU A CA 1
ATOM 572 C C . GLU A 1 73 ? -2.993 5.946 17.270 1.00 70.50 73 GLU A C 1
ATOM 574 O O . GLU A 1 73 ? -2.246 5.207 17.920 1.00 70.50 73 GLU A O 1
ATOM 579 N N . SER A 1 74 ? -4.216 6.280 17.688 1.00 71.44 74 SER A N 1
ATOM 580 C CA . SER A 1 74 ? -4.834 5.717 18.890 1.00 71.44 74 SER A CA 1
ATOM 581 C C . SER A 1 74 ? -5.382 4.324 18.589 1.00 71.44 74 SER A C 1
ATOM 583 O O . SER A 1 74 ? -6.170 4.156 17.664 1.00 71.44 74 SER A O 1
ATOM 585 N N . ASP A 1 75 ? -5.026 3.332 19.404 1.00 81.25 75 ASP A N 1
ATOM 586 C CA . ASP A 1 75 ? -5.651 2.004 19.322 1.00 81.25 75 ASP A CA 1
ATOM 587 C C . ASP A 1 75 ? -7.155 2.090 19.661 1.00 81.25 75 ASP A C 1
ATOM 589 O O . ASP A 1 75 ? -7.610 3.058 20.286 1.00 81.25 75 ASP A O 1
ATOM 593 N N . ILE A 1 76 ? -7.939 1.067 19.316 1.00 88.38 76 ILE A N 1
ATOM 594 C CA . ILE A 1 76 ? -9.381 1.035 19.591 1.00 88.38 76 ILE A CA 1
ATOM 595 C C . ILE A 1 76 ? -9.664 1.221 21.085 1.00 88.38 76 ILE A C 1
ATOM 597 O O . ILE A 1 76 ? -10.521 2.016 21.457 1.00 88.38 76 ILE A O 1
ATOM 601 N N . GLU A 1 77 ? -8.881 0.588 21.964 1.00 87.50 77 GLU A N 1
ATOM 602 C CA . GLU A 1 77 ? -9.028 0.752 23.414 1.00 87.50 77 GLU A CA 1
ATOM 603 C C . GLU A 1 77 ? -8.743 2.195 23.854 1.00 87.50 77 GLU A C 1
ATOM 605 O O . GLU A 1 77 ? -9.467 2.752 24.678 1.00 87.50 77 GLU A O 1
ATOM 610 N N . GLN A 1 78 ? -7.703 2.823 23.300 1.00 85.69 78 GLN A N 1
ATOM 611 C CA . GLN A 1 78 ? -7.353 4.209 23.623 1.00 85.69 78 GLN A CA 1
ATOM 612 C C . GLN A 1 78 ? -8.445 5.171 23.157 1.00 85.69 78 GLN A C 1
ATOM 614 O O . GLN A 1 78 ? -8.797 6.101 23.884 1.00 85.69 78 GLN A O 1
ATOM 619 N N . THR A 1 79 ? -9.022 4.906 21.987 1.00 87.88 79 THR A N 1
ATOM 620 C CA . THR A 1 79 ? -10.152 5.656 21.439 1.00 87.88 79 THR A CA 1
ATOM 621 C C . THR A 1 79 ? -11.378 5.517 22.336 1.00 87.88 79 THR A C 1
ATOM 623 O O . THR A 1 79 ? -11.926 6.526 22.775 1.00 87.88 79 THR A O 1
ATOM 626 N N . LEU A 1 80 ? -11.757 4.294 22.713 1.00 91.19 80 LEU A N 1
ATOM 627 C CA . LEU A 1 80 ? -12.879 4.050 23.628 1.00 91.19 80 LEU A CA 1
ATOM 628 C C . LEU A 1 80 ? -12.657 4.705 24.997 1.00 91.19 80 LEU A C 1
ATOM 630 O O . LEU A 1 80 ? -13.562 5.351 25.528 1.00 91.19 80 LEU A O 1
ATOM 634 N N . ARG A 1 81 ? -11.441 4.611 25.552 1.00 89.94 81 ARG A N 1
ATOM 635 C CA . ARG A 1 81 ? -11.079 5.294 26.804 1.00 89.94 81 ARG A CA 1
ATOM 636 C C . ARG A 1 81 ? -11.220 6.803 26.678 1.00 89.94 81 ARG A C 1
ATOM 638 O O . ARG A 1 81 ? -11.773 7.417 27.580 1.00 89.94 81 ARG A O 1
ATOM 645 N N . ARG A 1 82 ? -10.770 7.404 25.578 1.00 88.12 82 ARG A N 1
ATOM 646 C CA . ARG A 1 82 ? -10.924 8.843 25.337 1.00 88.12 82 ARG A CA 1
ATOM 647 C C . ARG A 1 82 ? -12.398 9.248 25.247 1.00 88.12 82 ARG A C 1
ATOM 649 O O . ARG A 1 82 ? -12.780 10.250 25.846 1.00 88.12 82 ARG A O 1
ATOM 656 N N . LEU A 1 83 ? -13.232 8.468 24.556 1.00 91.06 83 LEU A N 1
ATOM 657 C CA . LEU A 1 83 ? -14.675 8.729 24.447 1.00 91.06 83 LEU A CA 1
ATOM 658 C C . LEU A 1 83 ? -15.367 8.702 25.821 1.00 91.06 83 LEU A C 1
ATOM 660 O O . LEU A 1 83 ? -16.142 9.600 26.143 1.00 91.06 83 LEU A O 1
ATOM 664 N N . VAL A 1 84 ? -15.054 7.707 26.654 1.00 92.56 84 VAL A N 1
ATOM 665 C CA . VAL A 1 84 ? -15.725 7.519 27.951 1.00 92.56 84 VAL A CA 1
ATOM 666 C C . VAL A 1 84 ? -15.126 8.388 29.061 1.00 92.56 84 VAL A C 1
ATOM 668 O O . VAL A 1 84 ? -15.861 8.940 29.874 1.00 92.56 84 VAL A O 1
ATOM 671 N N . VAL A 1 85 ? -13.800 8.521 29.123 1.00 91.12 85 VAL A N 1
ATOM 672 C CA . VAL A 1 85 ? -13.095 9.204 30.223 1.00 91.12 85 VAL A CA 1
ATOM 673 C C . VAL A 1 85 ? -12.914 10.690 29.933 1.00 91.12 85 VAL A C 1
ATOM 675 O O . VAL A 1 85 ? -13.298 11.522 30.755 1.00 91.12 85 VAL A O 1
ATOM 678 N N . ASP A 1 86 ? -12.347 11.033 28.774 1.00 88.75 86 ASP A N 1
ATOM 679 C CA . ASP A 1 86 ? -11.995 12.423 28.462 1.00 88.75 86 ASP A CA 1
ATOM 680 C C . ASP A 1 86 ? -13.221 13.209 27.975 1.00 88.75 86 ASP A C 1
ATOM 682 O O . ASP A 1 86 ? -13.435 14.347 28.393 1.00 88.75 86 ASP A O 1
ATOM 686 N N . LEU A 1 87 ? -14.048 12.593 27.119 1.00 89.62 87 LEU A N 1
ATOM 687 C CA . LEU A 1 87 ? -15.266 13.205 26.568 1.00 89.62 87 LEU A CA 1
ATOM 688 C C . LEU A 1 87 ? -16.533 12.904 27.379 1.00 89.62 87 LEU A C 1
ATOM 690 O O . LEU A 1 87 ? -17.574 13.493 27.102 1.00 89.62 87 LEU A O 1
ATOM 694 N N . LYS A 1 88 ? -16.442 12.042 28.402 1.00 93.94 88 LYS A N 1
ATOM 695 C CA . LYS A 1 88 ? -17.537 11.712 29.333 1.00 93.94 88 LYS A CA 1
ATOM 696 C C . LYS A 1 88 ? -18.809 11.184 28.656 1.00 93.94 88 LYS A C 1
ATOM 698 O O . LYS A 1 88 ? -19.903 11.356 29.191 1.00 93.94 88 LYS A O 1
ATOM 703 N N . ILE A 1 89 ? -18.673 10.529 27.504 1.00 94.50 89 ILE A N 1
ATOM 704 C CA . ILE A 1 89 ? -19.795 9.873 26.828 1.00 94.50 89 ILE A CA 1
ATOM 705 C C . ILE A 1 89 ? -20.116 8.580 27.592 1.00 94.50 89 ILE A C 1
ATOM 707 O O . ILE A 1 89 ? -19.199 7.804 27.890 1.00 94.50 89 ILE A O 1
ATOM 711 N N . PRO A 1 90 ? -21.385 8.314 27.942 1.00 95.56 90 PRO A N 1
ATOM 712 C CA . PRO A 1 90 ? -21.742 7.096 28.651 1.00 95.56 90 PRO A CA 1
ATOM 713 C C . PRO A 1 90 ? -21.397 5.862 27.812 1.00 95.56 90 PRO A C 1
ATOM 715 O O . PRO A 1 90 ? -21.705 5.780 26.625 1.00 95.56 90 PRO A O 1
ATOM 718 N N . ALA A 1 91 ? -20.787 4.862 28.450 1.00 94.00 91 ALA A N 1
ATOM 719 C CA . ALA A 1 91 ? -20.328 3.651 27.768 1.00 94.00 91 ALA A CA 1
ATOM 720 C C . ALA A 1 91 ? -21.455 2.925 27.010 1.00 94.00 91 ALA A C 1
ATOM 722 O O . ALA A 1 91 ? -21.218 2.369 25.940 1.00 94.00 91 ALA A O 1
ATOM 723 N N . GLN A 1 92 ? -22.684 2.980 27.535 1.00 95.19 92 GLN A N 1
ATOM 724 C CA . GLN A 1 92 ? -23.857 2.406 26.882 1.00 95.19 92 GLN A CA 1
ATOM 725 C C . GLN A 1 92 ? -24.138 3.072 25.529 1.00 95.19 92 GLN A C 1
ATOM 727 O O . GLN A 1 92 ? -24.405 2.379 24.557 1.00 95.19 92 GLN A O 1
ATOM 732 N N . GLU A 1 93 ? -24.031 4.397 25.440 1.00 95.69 93 GLU A N 1
ATOM 733 C CA . GLU A 1 93 ? -24.262 5.143 24.198 1.00 95.69 93 GLU A CA 1
ATOM 734 C C . GLU A 1 93 ? -23.187 4.839 23.149 1.00 95.69 93 GLU A C 1
ATOM 736 O O . GLU A 1 93 ? -23.506 4.608 21.981 1.00 95.69 93 GLU A O 1
ATOM 741 N N . VAL A 1 94 ? -21.919 4.744 23.568 1.00 94.69 94 VAL A N 1
ATOM 742 C CA . VAL A 1 94 ? -20.823 4.312 22.684 1.00 94.69 94 VAL A CA 1
ATOM 743 C C . VAL A 1 94 ? -21.097 2.906 22.141 1.00 94.69 94 VAL A C 1
ATOM 745 O O . VAL A 1 94 ? -20.946 2.664 20.946 1.00 94.69 94 VAL A O 1
ATOM 748 N N . PHE A 1 95 ? -21.550 1.986 22.996 1.00 96.12 95 PHE A N 1
ATOM 749 C CA . PHE A 1 95 ? -21.873 0.618 22.598 1.00 96.12 95 PHE A CA 1
ATOM 750 C C . PHE A 1 95 ? -23.055 0.545 21.620 1.00 96.12 95 PHE A C 1
ATOM 752 O O . PHE A 1 95 ? -22.964 -0.135 20.599 1.00 96.12 95 PHE A O 1
ATOM 759 N N . GLU A 1 96 ? -24.146 1.268 21.888 1.00 96.25 96 GLU A N 1
ATOM 760 C CA . GLU A 1 96 ? -25.290 1.359 20.969 1.00 96.25 96 GLU A CA 1
ATOM 761 C C . GLU A 1 96 ? -24.886 1.947 19.611 1.00 96.25 96 GLU A C 1
ATOM 763 O O . GLU A 1 96 ? -25.318 1.455 18.568 1.00 96.25 96 GLU A O 1
ATOM 768 N N . THR A 1 97 ? -24.008 2.952 19.607 1.00 95.19 97 THR A N 1
ATOM 769 C CA . THR A 1 97 ? -23.492 3.553 18.370 1.00 95.19 97 THR A CA 1
ATOM 770 C C . THR A 1 97 ? -22.666 2.549 17.569 1.00 95.19 97 THR A C 1
ATOM 772 O O . THR A 1 97 ? -22.887 2.396 16.370 1.00 95.19 97 THR A O 1
ATOM 775 N N . LEU A 1 98 ? -21.773 1.801 18.226 1.00 95.44 98 LEU A N 1
ATOM 776 C CA . LEU A 1 98 ? -20.955 0.777 17.569 1.00 95.44 98 LEU A CA 1
ATOM 777 C C . LEU A 1 98 ? -21.791 -0.354 16.961 1.00 95.44 98 LEU A C 1
ATOM 779 O O . LEU A 1 98 ? -21.434 -0.851 15.897 1.00 95.44 98 LEU A O 1
ATOM 783 N N . LYS A 1 99 ? -22.914 -0.738 17.584 1.00 96.31 99 LYS A N 1
ATOM 784 C CA . LYS A 1 99 ? -23.829 -1.748 17.015 1.00 96.31 99 LYS A CA 1
ATOM 785 C C . LYS A 1 99 ? -24.454 -1.310 15.690 1.00 96.31 99 LYS A C 1
ATOM 787 O O . LYS A 1 99 ? -24.769 -2.159 14.865 1.00 96.31 99 LYS A O 1
ATOM 792 N N . ASN A 1 100 ? -24.643 -0.006 15.508 1.00 96.25 100 ASN A N 1
ATOM 793 C CA . ASN A 1 100 ? -25.259 0.567 14.313 1.00 96.25 100 ASN A CA 1
ATOM 794 C C . ASN A 1 100 ? -24.224 1.096 13.304 1.00 96.25 100 ASN A C 1
ATOM 796 O O . ASN A 1 100 ? -24.584 1.465 12.186 1.00 96.25 100 ASN A O 1
ATOM 800 N N . GLN A 1 101 ? -22.941 1.141 13.671 1.00 95.88 101 GLN A N 1
ATOM 801 C CA . GLN A 1 101 ? -21.871 1.599 12.795 1.00 95.88 101 GLN A CA 1
ATOM 802 C C . GLN A 1 101 ? -21.508 0.511 11.779 1.00 95.88 101 GLN A C 1
ATOM 804 O O . GLN A 1 101 ? -21.179 -0.615 12.140 1.00 95.88 101 GLN A O 1
ATOM 809 N N . THR A 1 102 ? -21.507 0.868 10.495 1.00 95.94 102 THR A N 1
ATOM 810 C CA . THR A 1 102 ? -21.059 -0.010 9.406 1.00 95.94 102 THR A CA 1
ATOM 811 C C . THR A 1 102 ? -19.979 0.697 8.598 1.00 95.94 102 THR A C 1
ATOM 813 O O . THR A 1 102 ? -20.131 1.867 8.248 1.00 95.94 102 THR A O 1
ATOM 816 N N . VAL A 1 103 ? -18.888 -0.011 8.305 1.00 95.38 103 VAL A N 1
ATOM 817 C CA . VAL A 1 103 ? -17.832 0.440 7.391 1.00 95.38 103 VAL A CA 1
ATOM 818 C C . VAL A 1 103 ? -17.844 -0.497 6.192 1.00 95.38 103 VAL A C 1
ATOM 820 O O . VAL A 1 103 ? -17.580 -1.687 6.350 1.00 95.38 103 VAL A O 1
ATOM 823 N N . ASP A 1 104 ? -18.166 0.035 5.015 1.00 96.62 104 ASP A N 1
ATOM 824 C CA . ASP A 1 104 ? -18.155 -0.716 3.760 1.00 96.62 104 ASP A CA 1
ATOM 825 C C . ASP A 1 104 ? -16.925 -0.333 2.927 1.00 96.62 104 ASP A C 1
ATOM 827 O O . ASP A 1 104 ? -16.674 0.847 2.667 1.00 96.62 104 ASP A O 1
ATOM 831 N N . LEU A 1 105 ? -16.135 -1.335 2.543 1.00 96.31 105 LEU A N 1
ATOM 832 C CA . LEU A 1 105 ? -14.912 -1.161 1.763 1.00 96.31 105 LEU A CA 1
ATOM 833 C C . LEU A 1 105 ? -15.154 -1.659 0.339 1.00 96.31 105 LEU A C 1
ATOM 835 O O . LEU A 1 105 ? -15.198 -2.862 0.082 1.00 96.31 105 LEU A O 1
ATOM 839 N N . VAL A 1 106 ? -15.257 -0.723 -0.604 1.00 96.38 106 VAL A N 1
ATOM 840 C CA . VAL A 1 106 ? -15.452 -1.036 -2.023 1.00 96.38 106 VAL A CA 1
ATOM 841 C C . VAL A 1 106 ? -14.100 -1.109 -2.727 1.00 96.38 106 VAL A C 1
ATOM 843 O O . VAL A 1 106 ? -13.427 -0.098 -2.928 1.00 96.38 106 VAL A O 1
ATOM 846 N N . PHE A 1 107 ? -13.700 -2.315 -3.128 1.00 94.56 107 PHE A N 1
ATOM 847 C CA . PHE A 1 107 ? -12.464 -2.526 -3.879 1.00 94.56 107 PHE A CA 1
ATOM 848 C C . PHE A 1 107 ? -12.628 -2.137 -5.349 1.00 94.56 107 PHE A C 1
ATOM 850 O O . PHE A 1 107 ? -13.578 -2.546 -6.018 1.00 94.56 107 PHE A O 1
ATOM 857 N N . THR A 1 108 ? -11.659 -1.392 -5.869 1.00 95.19 108 THR A N 1
ATOM 858 C CA . THR A 1 108 ? -11.595 -0.988 -7.275 1.00 95.19 108 THR A CA 1
ATOM 859 C C . THR A 1 108 ? -10.439 -1.686 -7.985 1.00 95.19 108 THR A C 1
ATOM 861 O O . THR A 1 108 ? -9.499 -2.187 -7.363 1.00 95.19 108 THR A O 1
ATOM 864 N N . ALA A 1 109 ? -10.507 -1.754 -9.314 1.00 95.25 109 ALA A N 1
ATOM 865 C CA . ALA A 1 109 ? -9.389 -2.249 -10.102 1.00 95.25 109 ALA A CA 1
ATOM 866 C C . ALA A 1 109 ? -8.197 -1.290 -9.987 1.00 95.25 109 ALA A C 1
ATOM 868 O O . ALA A 1 109 ? -8.349 -0.070 -10.048 1.00 95.25 109 ALA A O 1
ATOM 869 N N . HIS A 1 110 ? -6.996 -1.848 -9.862 1.00 93.69 110 HIS A N 1
ATOM 870 C CA . HIS A 1 1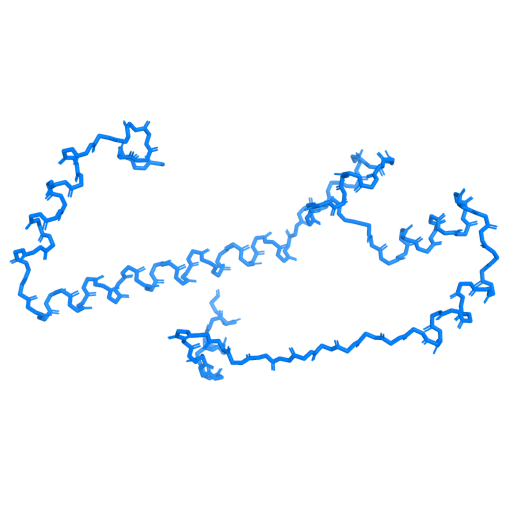10 ? -5.775 -1.056 -9.867 1.00 93.69 110 HIS A CA 1
ATOM 871 C C . HIS A 1 110 ? -5.473 -0.554 -11.298 1.00 93.69 110 HIS A C 1
ATOM 873 O O . HIS A 1 110 ? -5.535 -1.354 -12.236 1.00 93.69 110 HIS A O 1
ATOM 879 N N . PRO A 1 111 ? -5.129 0.735 -11.498 1.00 91.56 111 PRO A N 1
ATOM 880 C CA . PRO A 1 111 ? -5.109 1.365 -12.824 1.00 91.56 111 PRO A CA 1
ATOM 881 C C . PRO A 1 111 ? -4.002 0.860 -13.759 1.00 91.56 111 PRO A C 1
ATOM 883 O O . PRO A 1 111 ? -4.136 0.967 -14.974 1.00 91.56 111 PRO A O 1
ATOM 886 N N . THR A 1 112 ? -2.904 0.324 -13.220 1.00 88.50 112 THR A N 1
ATOM 887 C CA . THR A 1 112 ? -1.712 -0.031 -14.015 1.00 88.50 112 THR A CA 1
ATOM 888 C C . THR A 1 112 ? -1.301 -1.495 -13.912 1.00 88.50 112 THR A C 1
ATOM 890 O O . THR A 1 112 ? -0.566 -1.989 -14.762 1.00 88.50 112 THR A O 1
ATOM 893 N N . GLN A 1 113 ? -1.747 -2.212 -12.880 1.00 85.19 113 GLN A N 1
ATOM 894 C CA . GLN A 1 113 ? -1.205 -3.533 -12.557 1.00 85.19 113 GLN A CA 1
ATOM 895 C C . GLN A 1 113 ? -2.222 -4.412 -11.841 1.00 85.19 113 GLN A C 1
ATOM 897 O O . GLN A 1 113 ? -2.669 -4.081 -10.750 1.00 85.19 113 GLN A O 1
ATOM 902 N N . SER A 1 114 ? -2.498 -5.588 -12.400 1.00 87.81 114 SER A N 1
ATOM 903 C CA . SER A 1 114 ? -3.176 -6.670 -11.687 1.00 87.81 114 SER A CA 1
ATOM 904 C C . SER A 1 114 ? -2.148 -7.583 -11.019 1.00 87.81 114 SER A C 1
ATOM 906 O O . SER A 1 114 ? -1.287 -8.151 -11.699 1.00 87.81 114 SER A O 1
ATOM 908 N N . VAL A 1 115 ? -2.248 -7.778 -9.706 1.00 88.06 115 VAL A N 1
ATOM 909 C CA . VAL A 1 115 ? -1.363 -8.690 -8.972 1.00 88.06 115 VAL A CA 1
ATOM 910 C C . VAL A 1 115 ? -2.043 -10.047 -8.797 1.00 88.06 115 VAL A C 1
ATOM 912 O O . VAL A 1 115 ? -3.148 -10.145 -8.269 1.00 88.06 115 VAL A O 1
ATOM 915 N N . ARG A 1 116 ? -1.388 -11.127 -9.241 1.00 93.00 116 ARG A N 1
ATOM 916 C CA . ARG A 1 116 ? -1.915 -12.493 -9.080 1.00 93.00 116 ARG A CA 1
ATOM 917 C C . ARG A 1 116 ? -1.688 -12.987 -7.652 1.00 93.00 116 ARG A C 1
ATOM 919 O O . ARG A 1 116 ? -0.632 -12.749 -7.070 1.00 93.00 116 A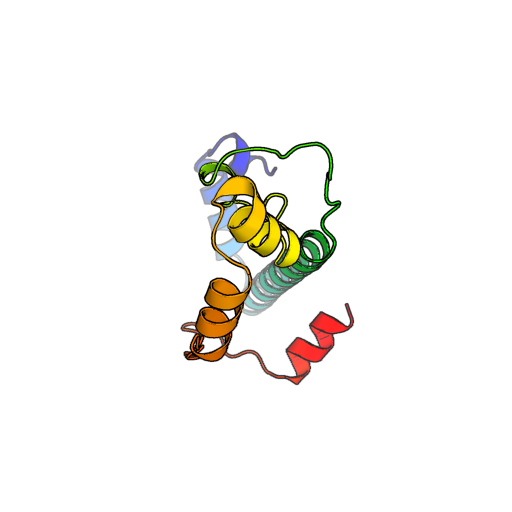RG A O 1
ATOM 926 N N . ARG A 1 117 ? -2.616 -13.802 -7.141 1.00 92.56 117 ARG A N 1
ATOM 927 C CA . ARG A 1 117 ? -2.519 -14.439 -5.813 1.00 92.56 117 ARG A CA 1
ATOM 928 C C . ARG A 1 117 ? -1.196 -15.178 -5.582 1.00 92.56 117 ARG A C 1
ATOM 930 O O . ARG A 1 117 ? -0.643 -15.108 -4.493 1.00 92.56 117 ARG A O 1
ATOM 937 N N . SER A 1 118 ? -0.670 -15.863 -6.597 1.00 95.88 118 SER A N 1
ATOM 938 C CA . SER A 1 118 ? 0.610 -16.575 -6.496 1.00 95.88 118 SER A CA 1
ATOM 939 C C . SER A 1 118 ? 1.802 -15.640 -6.273 1.00 95.88 118 SER A C 1
ATOM 941 O O . SER A 1 118 ? 2.762 -16.031 -5.616 1.00 95.88 118 SER A O 1
ATOM 943 N N . LEU A 1 119 ? 1.749 -14.411 -6.796 1.00 91.44 119 LEU A N 1
ATOM 944 C CA . LEU A 1 119 ? 2.771 -13.395 -6.558 1.00 91.44 119 LEU A CA 1
ATOM 945 C C . LEU A 1 119 ? 2.657 -12.843 -5.132 1.00 91.44 119 LEU A C 1
ATOM 947 O O . LEU A 1 119 ? 3.661 -12.795 -4.432 1.00 91.44 119 LEU A O 1
ATOM 951 N N . LEU A 1 120 ? 1.435 -12.545 -4.669 1.00 91.75 120 LEU A N 1
ATOM 952 C CA . LEU A 1 120 ? 1.185 -12.132 -3.279 1.00 91.75 120 LEU A CA 1
ATOM 953 C C . LEU A 1 120 ? 1.699 -13.174 -2.278 1.00 91.75 120 LEU A C 1
ATOM 955 O O . LEU A 1 120 ? 2.367 -12.831 -1.313 1.00 91.75 120 LEU A O 1
ATOM 959 N N . GLN A 1 121 ? 1.465 -14.461 -2.546 1.00 94.44 121 GLN A N 1
ATOM 960 C CA . GLN A 1 121 ? 1.983 -15.549 -1.712 1.00 94.44 121 GLN A CA 1
ATOM 961 C C . GLN A 1 121 ? 3.512 -15.628 -1.697 1.00 94.44 121 GLN A C 1
ATOM 963 O O . GLN A 1 121 ? 4.079 -16.055 -0.697 1.00 94.44 121 GLN A O 1
ATOM 968 N N . LYS A 1 122 ? 4.189 -15.263 -2.792 1.00 94.00 122 LYS A N 1
ATOM 969 C CA . LYS A 1 122 ? 5.655 -15.189 -2.809 1.00 94.00 122 LYS A CA 1
ATOM 970 C C . LYS A 1 122 ? 6.145 -14.005 -1.989 1.00 94.00 122 LYS A C 1
ATOM 972 O O . LYS A 1 122 ? 7.067 -14.195 -1.212 1.00 94.00 122 LYS A O 1
ATOM 977 N N . HIS A 1 123 ? 5.519 -12.837 -2.127 1.00 92.88 123 HIS A N 1
ATOM 978 C CA . HIS A 1 123 ? 5.862 -11.667 -1.320 1.00 92.88 123 HIS A CA 1
ATOM 979 C C . HIS A 1 123 ? 5.663 -11.927 0.170 1.00 92.88 123 HIS A C 1
ATOM 981 O O . HIS A 1 123 ? 6.576 -11.672 0.928 1.00 92.88 123 HIS A O 1
ATOM 987 N N . ALA A 1 124 ? 4.558 -12.558 0.571 1.00 91.88 124 ALA A N 1
ATOM 988 C CA . ALA A 1 124 ? 4.308 -12.904 1.971 1.00 91.88 124 ALA A CA 1
ATOM 989 C C . ALA A 1 124 ? 5.289 -13.935 2.571 1.00 91.88 124 ALA A C 1
ATOM 991 O O . ALA A 1 124 ? 5.310 -14.116 3.784 1.00 91.88 124 ALA A O 1
ATOM 992 N N . ARG A 1 125 ? 6.037 -14.678 1.741 1.00 94.69 125 ARG A N 1
ATOM 993 C CA . ARG A 1 125 ? 7.070 -15.625 2.205 1.00 94.69 125 ARG A CA 1
ATOM 994 C C . ARG A 1 125 ? 8.444 -14.982 2.362 1.00 94.69 125 ARG A C 1
ATOM 996 O O . ARG A 1 125 ? 9.280 -15.571 3.042 1.00 94.69 125 ARG A O 1
ATOM 1003 N N . ILE A 1 126 ? 8.689 -13.898 1.629 1.00 89.56 126 ILE A N 1
ATOM 1004 C CA . ILE A 1 126 ? 9.931 -13.123 1.679 1.00 89.56 126 ILE A CA 1
ATOM 1005 C C . ILE A 1 126 ? 9.866 -12.248 2.926 1.00 89.56 126 ILE A C 1
ATOM 1007 O O . ILE A 1 126 ? 10.894 -12.205 3.632 1.00 89.56 126 ILE A O 1
#

Radius of gyration: 23.57 Å; chains: 1; bounding box: 50×35×57 Å

Foldseek 3Di:
DDPCVVPVDVVVVVVVVVVLVPDDPVVNVVVVVVVVVVVLVVVLVVVVPLVDAPQPVPPDDDDPVQCPDSSRHADPVRVLCCVCPVVVDDNVVVVVVVVVDDDDDDDDDDPPDDDDPVNVVVSVVD

pLDDT: mean 85.72, std 13.66, range [49.12, 96.62]

Sequence (126 aa):
AAEYEKKHDPKKLEELGYKVSSLAAGDSIAVTKYFTQILNLANLAEEVQISHPKRIRNLKRGNLAKESLLINESDIEQTLRRLVVDLKIPAQEVFETLKNQTVDLVFTAHPTQSVRRSLLQKHARI

InterPro domains:
  IPR015813 Pyruvate/Phosphoenolpyruvate kinase-like domain superfamily [SSF51621] (3-126)
  IPR018129 Phosphoenolpyruvate carboxylase, Lys active site [PS00781] (106-117)
  IPR021135 Phosphoenolpyruvate carboxylase [PF00311] (3-126)
  IPR021135 Phosphoenolpyruvate carboxylase [PTHR30523] (6-126)

Organism: Opuntia streptacantha (NCBI:txid393608)

Secondary structure (DSSP, 8-state):
--HHHHH--HHHHHHHHHHHHTS-HHHHHHHHHHHHHHHHHHHHHHHHHHHS----TTS-SS-GGGTTSGGGPPPHHHHHHIIIIIS---HHHHHHHHHH----------SS-PPPHHHHHHHTT-